Protein AF-A0A969HF63-F1 (afdb_monomer)

Solvent-accessible surface area (backbone atoms only — not comparable to full-atom values): 3421 Å² total; per-residue (Å²): 132,91,73,84,91,66,80,49,75,67,58,26,46,52,29,49,77,69,75,38,92,43,100,56,87,71,84,84,76,86,57,51,100,89,68,38,72,52,70,67,59,52,52,48,56,64,59,76,75,112

Mean predicted aligned error: 8.87 Å

Foldseek 3Di:
DDDDDAQDLVSQVVCVVVVHDHPDDRDDQDDDPVRGDDPVNVVCVVVVVD

pLDDT: mean 81.75, std 13.75, range [48.12, 97.56]

Secondary structure (DSSP, 8-state):
---SSS--HHHHHHHHHTT---SS--------TTTSPPHHHHHHHHHHT-

Radius of gyration: 13.66 Å; Cα contacts (8 Å, |Δi|>4): 24; chains: 1; bounding box: 34×25×21 Å

Sequence (50 aa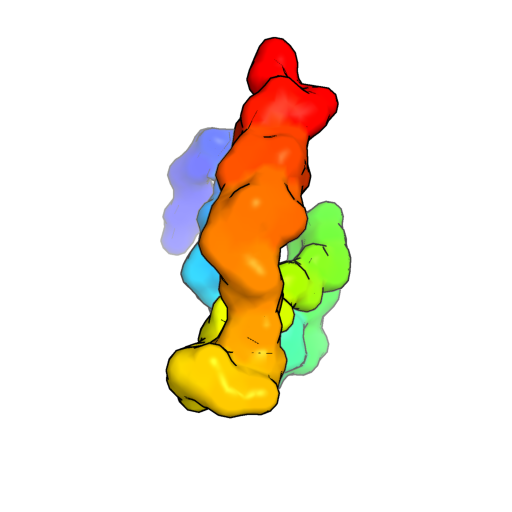):
MATNGKMTSRERVLAAINHQEPDRVPIDLGATPSSGISTIAYYNLKNTWA

Structure (mmCIF, N/CA/C/O backbone):
data_AF-A0A969HF63-F1
#
_entry.id   AF-A0A969HF63-F1
#
loop_
_atom_site.group_PDB
_atom_site.id
_atom_site.type_symbol
_atom_site.label_atom_id
_atom_site.label_alt_id
_atom_site.label_comp_id
_atom_site.label_asym_id
_atom_site.label_entity_id
_atom_site.label_seq_id
_atom_site.pdbx_PDB_ins_code
_atom_site.Cartn_x
_atom_site.Cartn_y
_atom_site.Cartn_z
_atom_site.occupancy
_atom_site.B_iso_or_equiv
_atom_site.auth_seq_id
_atom_site.auth_comp_id
_atom_site.auth_asym_id
_atom_site.auth_atom_id
_atom_site.pdbx_PDB_model_num
ATOM 1 N N . MET A 1 1 ? -20.363 0.078 11.618 1.00 48.75 1 MET A N 1
ATOM 2 C CA . MET A 1 1 ? -20.981 1.407 11.802 1.00 48.75 1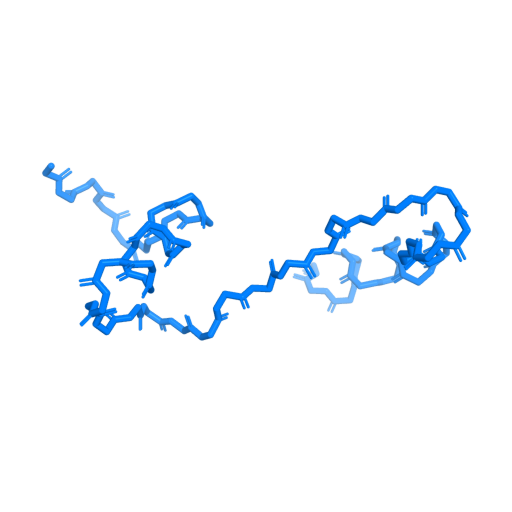 MET A CA 1
ATOM 3 C C . MET A 1 1 ? -19.906 2.451 11.591 1.00 48.75 1 MET A C 1
ATOM 5 O O . MET A 1 1 ? -18.820 2.271 12.123 1.00 48.75 1 MET A O 1
ATOM 9 N N . ALA A 1 2 ? -20.177 3.455 10.758 1.00 48.12 2 ALA A N 1
ATOM 10 C CA . ALA A 1 2 ? -19.203 4.468 10.373 1.00 48.12 2 ALA A CA 1
ATOM 11 C C . ALA A 1 2 ? -18.805 5.326 11.582 1.00 48.12 2 ALA A C 1
ATOM 13 O O . ALA A 1 2 ? -19.639 6.017 12.164 1.00 48.12 2 ALA A O 1
ATOM 14 N N . THR A 1 3 ? -17.529 5.286 11.953 1.00 55.44 3 THR A N 1
ATOM 15 C CA . THR A 1 3 ? -16.936 6.218 12.911 1.00 55.44 3 THR A CA 1
ATOM 16 C C . THR A 1 3 ? -16.304 7.366 12.128 1.00 55.44 3 THR A C 1
ATOM 18 O O . THR A 1 3 ? -15.280 7.174 11.485 1.00 55.44 3 THR A O 1
ATOM 21 N N . ASN A 1 4 ? -16.948 8.534 12.149 1.00 66.81 4 ASN A N 1
ATOM 22 C CA . ASN A 1 4 ? -16.393 9.854 11.826 1.00 66.81 4 ASN A CA 1
ATOM 23 C C . ASN A 1 4 ? -15.329 9.931 10.698 1.00 66.81 4 ASN A C 1
ATOM 25 O O . ASN A 1 4 ? -14.127 9.976 10.943 1.00 66.81 4 ASN A O 1
ATOM 29 N N . GLY A 1 5 ? -15.793 10.098 9.455 1.00 68.88 5 GLY A N 1
ATOM 30 C CA . GLY A 1 5 ? -15.186 11.076 8.540 1.00 68.88 5 GLY A CA 1
ATOM 31 C C . GLY A 1 5 ? -14.394 10.584 7.326 1.00 68.88 5 GLY A C 1
ATOM 32 O O . GLY A 1 5 ? -14.269 11.356 6.379 1.00 68.88 5 GLY A O 1
ATOM 33 N N . LYS A 1 6 ? -13.882 9.351 7.272 1.00 79.44 6 LYS A N 1
ATOM 34 C CA . LYS A 1 6 ? -13.264 8.812 6.040 1.00 79.44 6 LYS A CA 1
ATOM 35 C C . LYS A 1 6 ? -13.072 7.306 6.137 1.00 79.44 6 LYS A C 1
ATOM 37 O O . LYS A 1 6 ? -12.675 6.803 7.182 1.00 79.44 6 LYS A O 1
ATOM 42 N N . MET A 1 7 ? -13.317 6.606 5.033 1.00 92.88 7 MET A N 1
ATOM 43 C CA . MET A 1 7 ? -13.092 5.168 4.928 1.00 92.88 7 MET A CA 1
ATOM 44 C C . MET A 1 7 ? -11.610 4.858 5.193 1.00 92.88 7 MET A C 1
ATOM 46 O O . MET A 1 7 ? -10.707 5.442 4.576 1.00 92.88 7 MET A O 1
ATOM 50 N N . THR A 1 8 ? -11.329 3.938 6.108 1.00 92.06 8 THR A N 1
ATOM 51 C CA . THR A 1 8 ? -9.961 3.449 6.321 1.00 92.06 8 THR A CA 1
ATOM 52 C C . THR A 1 8 ? -9.463 2.706 5.077 1.00 92.06 8 THR A C 1
ATOM 54 O O . THR A 1 8 ? -10.245 2.254 4.239 1.00 92.06 8 THR A O 1
ATOM 57 N N . SER A 1 9 ? -8.144 2.527 4.936 1.00 90.62 9 SER A N 1
ATOM 58 C CA . SER A 1 9 ? -7.587 1.726 3.831 1.00 90.62 9 SER A CA 1
ATOM 59 C C . SER A 1 9 ? -8.146 0.308 3.780 1.00 90.62 9 SER A C 1
ATOM 61 O O . SER A 1 9 ? -8.420 -0.196 2.695 1.00 90.62 9 SER A O 1
ATOM 63 N N . ARG A 1 10 ? -8.380 -0.307 4.942 1.00 91.88 10 ARG A N 1
ATOM 64 C CA . ARG A 1 10 ? -8.958 -1.648 5.024 1.00 91.88 10 ARG A CA 1
ATOM 65 C C . ARG A 1 10 ? -10.415 -1.671 4.572 1.00 91.88 10 ARG A C 1
ATOM 67 O O . ARG A 1 10 ? -10.776 -2.517 3.763 1.00 91.88 10 ARG A O 1
ATOM 74 N N . GLU A 1 11 ? -11.238 -0.750 5.068 1.00 94.88 11 GLU A N 1
ATOM 75 C CA . GLU A 1 11 ? -12.647 -0.652 4.660 1.00 94.88 11 GLU A CA 1
ATOM 76 C C . GLU A 1 11 ? -12.777 -0.400 3.156 1.00 94.88 11 GLU A C 1
ATOM 78 O O . GLU A 1 11 ? -13.628 -1.006 2.516 1.00 94.88 11 GLU A O 1
ATOM 83 N N . ARG A 1 12 ? -11.876 0.404 2.579 1.00 94.50 12 ARG A N 1
ATOM 84 C CA . ARG A 1 12 ? -11.823 0.687 1.139 1.00 94.50 12 ARG A CA 1
ATOM 85 C C . ARG A 1 12 ? -11.576 -0.548 0.295 1.00 94.50 12 ARG A C 1
ATOM 87 O O . ARG A 1 12 ? -12.293 -0.783 -0.673 1.00 94.50 12 ARG A O 1
ATOM 94 N N . VAL A 1 13 ? -10.580 -1.343 0.673 1.00 93.75 13 VAL A N 1
ATOM 95 C CA . VAL A 1 13 ? -10.278 -2.604 -0.016 1.00 93.75 13 VAL A CA 1
ATOM 96 C C . VAL A 1 13 ? -11.458 -3.568 0.102 1.00 93.75 13 VAL A C 1
ATOM 98 O O . VAL A 1 13 ? -11.872 -4.157 -0.893 1.00 93.75 13 VAL A O 1
ATOM 101 N N . LEU A 1 14 ? -12.048 -3.687 1.294 1.00 95.62 14 LEU A N 1
ATOM 102 C CA . LEU A 1 14 ? -13.203 -4.558 1.507 1.00 95.62 14 LEU A CA 1
ATOM 103 C C . LEU A 1 14 ? -14.435 -4.100 0.716 1.00 95.62 14 LEU A C 1
ATOM 105 O O . LEU A 1 14 ? -15.136 -4.948 0.173 1.00 95.62 14 LEU A O 1
ATOM 109 N N . ALA A 1 15 ? -14.701 -2.797 0.612 1.00 96.00 15 ALA A N 1
ATOM 110 C CA . ALA A 1 15 ? -15.799 -2.271 -0.198 1.00 96.00 15 ALA A CA 1
ATOM 111 C C . ALA A 1 15 ? -15.625 -2.641 -1.680 1.00 96.00 15 ALA A C 1
ATOM 113 O O . ALA A 1 15 ? -16.538 -3.219 -2.268 1.00 96.00 15 ALA A O 1
ATOM 114 N N . ALA A 1 16 ? -14.430 -2.419 -2.240 1.00 95.19 16 ALA A N 1
ATOM 115 C CA . ALA A 1 16 ? -14.125 -2.755 -3.631 1.00 95.19 16 ALA A CA 1
ATOM 116 C C . ALA A 1 16 ? -14.270 -4.262 -3.921 1.00 95.19 16 ALA A C 1
ATOM 118 O O . ALA A 1 16 ? -14.908 -4.636 -4.903 1.00 95.19 16 ALA A O 1
ATOM 119 N N . ILE A 1 17 ? -13.750 -5.132 -3.042 1.00 95.81 17 ILE A N 1
ATOM 120 C CA . ILE A 1 17 ? -13.892 -6.598 -3.165 1.00 95.81 17 ILE A CA 1
ATOM 121 C C . ILE A 1 17 ? -15.366 -7.025 -3.126 1.00 95.81 17 ILE A C 1
ATOM 123 O O . ILE A 1 17 ? -15.756 -7.955 -3.823 1.00 95.81 17 ILE A O 1
ATOM 127 N N . ASN A 1 18 ? -16.197 -6.329 -2.350 1.00 97.56 18 ASN A N 1
ATOM 128 C CA . ASN A 1 18 ? -17.639 -6.576 -2.273 1.00 97.56 18 ASN A CA 1
ATOM 129 C C . ASN A 1 18 ? -18.451 -5.834 -3.354 1.00 97.56 18 ASN A C 1
ATOM 131 O O . ASN A 1 18 ? -19.676 -5.740 -3.244 1.00 97.56 18 ASN A O 1
ATOM 135 N N . HIS A 1 19 ? -17.789 -5.286 -4.379 1.00 95.81 19 HIS A N 1
ATOM 136 C CA . HIS A 1 19 ? -18.406 -4.549 -5.487 1.00 95.81 19 HIS A CA 1
ATOM 137 C C . HIS A 1 19 ? -19.258 -3.354 -5.017 1.00 95.81 19 HIS A C 1
ATOM 139 O O . HIS A 1 19 ? -20.270 -3.013 -5.627 1.00 95.81 19 HIS A O 1
ATOM 145 N N . GLN A 1 20 ? -18.856 -2.728 -3.912 1.00 96.88 20 GLN A N 1
ATOM 146 C CA . GLN A 1 20 ? -19.437 -1.491 -3.399 1.00 96.88 20 GLN A CA 1
ATOM 147 C C . GLN A 1 20 ? -18.531 -0.317 -3.767 1.00 96.88 20 GLN A C 1
ATOM 149 O O . GLN A 1 20 ? -17.308 -0.467 -3.772 1.00 96.88 20 GLN A O 1
ATOM 154 N N . GLU A 1 21 ? -19.113 0.849 -4.047 1.00 94.81 21 GLU A N 1
ATOM 155 C CA . GLU A 1 21 ? -18.352 2.050 -4.402 1.00 94.81 21 GLU A CA 1
ATOM 156 C C . GLU A 1 21 ? -17.502 2.531 -3.206 1.00 94.81 21 GLU A C 1
ATOM 158 O O . GLU A 1 21 ? -18.052 2.889 -2.158 1.00 94.81 21 GLU A O 1
ATOM 163 N N . PRO A 1 22 ? -16.159 2.513 -3.311 1.00 95.06 22 PRO A N 1
ATOM 164 C CA . PRO A 1 22 ? -15.288 3.030 -2.266 1.00 95.06 22 PRO A CA 1
ATOM 165 C C . PRO A 1 22 ? -15.176 4.561 -2.339 1.00 95.06 22 PRO A C 1
ATOM 167 O O . PRO A 1 22 ? -15.406 5.171 -3.376 1.00 95.06 22 PRO A O 1
ATOM 170 N N . ASP A 1 23 ? -14.709 5.196 -1.261 1.00 94.25 23 ASP A N 1
ATOM 171 C CA . ASP A 1 23 ? -14.474 6.653 -1.217 1.00 94.25 23 ASP A CA 1
ATOM 172 C C . ASP A 1 23 ? -13.388 7.150 -2.199 1.00 94.25 23 ASP A C 1
ATOM 174 O O . ASP A 1 23 ? -13.282 8.349 -2.456 1.00 94.25 23 ASP A O 1
ATOM 178 N N . ARG A 1 24 ? -1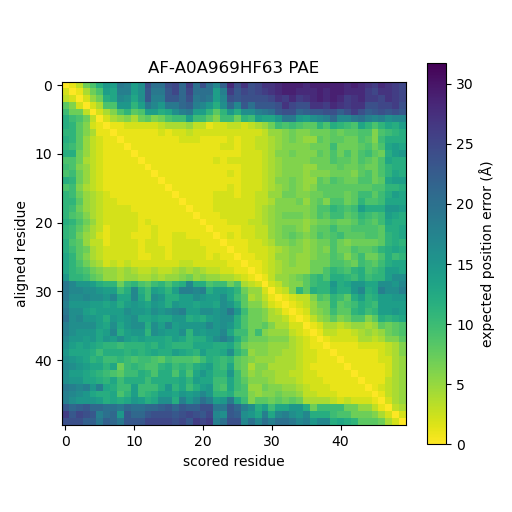2.549 6.239 -2.708 1.00 91.88 24 ARG A N 1
ATOM 179 C CA . ARG A 1 24 ? -11.592 6.415 -3.813 1.00 91.88 24 ARG A CA 1
ATOM 180 C C . ARG A 1 24 ? -11.045 5.054 -4.249 1.00 91.88 24 ARG A C 1
ATOM 182 O O . ARG A 1 24 ? -11.227 4.055 -3.555 1.00 91.88 24 ARG A O 1
ATOM 189 N N . VAL A 1 25 ? -10.286 5.025 -5.343 1.00 93.00 25 VAL A N 1
ATOM 190 C CA . VAL A 1 25 ? -9.601 3.810 -5.812 1.00 93.00 25 VAL A CA 1
ATOM 191 C C . VAL A 1 25 ? -8.635 3.280 -4.730 1.00 93.00 25 VAL A C 1
ATOM 193 O O . VAL A 1 25 ? -7.799 4.048 -4.238 1.00 93.00 25 VAL A O 1
ATOM 196 N N . PRO A 1 26 ? -8.737 2.002 -4.308 1.00 91.56 26 PRO A N 1
ATOM 197 C CA . PRO A 1 26 ? -7.776 1.397 -3.390 1.00 91.56 26 PRO A CA 1
ATOM 198 C C . PRO A 1 26 ? -6.406 1.245 -4.062 1.00 91.56 26 PRO A C 1
ATOM 200 O O . PRO A 1 26 ? -6.315 0.909 -5.238 1.00 91.56 26 PRO A O 1
ATOM 203 N N . ILE A 1 27 ? -5.339 1.479 -3.298 1.00 86.38 27 ILE A N 1
ATOM 204 C CA . ILE A 1 27 ? -3.960 1.281 -3.749 1.00 86.38 27 ILE A CA 1
ATOM 205 C C . ILE A 1 27 ? -3.426 0.042 -3.039 1.00 86.38 27 ILE A C 1
ATOM 207 O O . ILE A 1 27 ? -3.366 0.023 -1.808 1.00 86.38 27 ILE A O 1
ATOM 211 N N . ASP A 1 28 ? -3.043 -0.965 -3.817 1.00 81.38 28 ASP A N 1
ATOM 212 C CA . ASP A 1 28 ? -2.310 -2.132 -3.338 1.00 81.38 28 ASP A CA 1
ATOM 213 C C . ASP A 1 28 ? -0.832 -1.987 -3.716 1.00 81.38 28 ASP A C 1
ATOM 215 O O . ASP A 1 28 ? -0.493 -1.806 -4.884 1.00 81.38 28 ASP A O 1
ATOM 219 N N . LEU A 1 29 ? 0.035 -2.011 -2.705 1.00 75.12 29 LEU A N 1
ATOM 220 C CA . LEU A 1 29 ? 1.495 -1.981 -2.852 1.00 75.12 29 LEU A CA 1
ATOM 221 C C . LEU A 1 29 ? 2.128 -3.258 -2.275 1.00 75.12 29 LEU A C 1
ATOM 223 O O . LEU A 1 29 ? 3.307 -3.257 -1.912 1.00 75.12 29 LEU A O 1
ATOM 227 N N . GLY A 1 30 ? 1.346 -4.331 -2.133 1.00 69.62 30 GLY A N 1
ATOM 228 C CA . GLY A 1 30 ? 1.849 -5.649 -1.778 1.00 69.62 30 GLY A CA 1
ATOM 229 C C . GLY A 1 30 ? 2.554 -6.297 -2.965 1.00 69.62 30 GLY A C 1
ATOM 230 O O . GLY A 1 30 ? 1.979 -6.434 -4.039 1.00 69.62 30 GLY A O 1
ATOM 231 N N . ALA A 1 31 ? 3.805 -6.711 -2.776 1.00 66.06 31 ALA A N 1
ATOM 232 C CA . ALA A 1 31 ? 4.516 -7.520 -3.756 1.00 66.06 31 ALA A CA 1
ATOM 233 C C . ALA A 1 31 ? 5.725 -8.238 -3.132 1.00 66.06 31 ALA A C 1
ATOM 235 O O . ALA A 1 31 ? 6.061 -8.038 -1.963 1.00 66.06 31 ALA A O 1
ATOM 236 N N . THR A 1 32 ? 6.363 -9.122 -3.899 1.00 68.56 32 THR A N 1
ATOM 237 C CA . THR A 1 32 ? 7.582 -9.830 -3.473 1.00 68.56 32 THR A CA 1
ATOM 238 C C . THR A 1 32 ? 8.773 -8.862 -3.414 1.00 68.56 32 THR A C 1
ATOM 240 O O . THR A 1 32 ? 8.726 -7.812 -4.053 1.00 68.56 32 THR A O 1
ATOM 243 N N . PRO A 1 33 ? 9.901 -9.204 -2.760 1.00 67.69 33 PRO A N 1
ATOM 244 C CA . PRO A 1 33 ? 11.116 -8.379 -2.817 1.00 67.69 33 PRO A CA 1
ATOM 245 C C . PRO A 1 33 ? 11.596 -8.052 -4.245 1.00 67.69 33 PRO A C 1
ATOM 247 O O . PRO A 1 33 ? 12.332 -7.092 -4.439 1.00 67.69 33 PRO A O 1
ATOM 250 N N . SER A 1 34 ? 11.177 -8.844 -5.240 1.00 71.75 34 SER A N 1
ATOM 251 C CA . SER A 1 34 ? 11.496 -8.676 -6.660 1.00 71.75 34 SER A CA 1
ATOM 252 C C . SER A 1 34 ? 10.424 -7.956 -7.494 1.00 71.75 34 SER A C 1
ATOM 254 O O . SER A 1 34 ? 10.711 -7.589 -8.628 1.00 71.75 34 SER A O 1
ATOM 256 N N . SER A 1 35 ? 9.209 -7.754 -6.972 1.00 72.06 35 SER A N 1
ATOM 257 C CA . SER A 1 35 ? 8.104 -7.056 -7.664 1.00 72.06 35 SER A CA 1
ATOM 258 C C . SER A 1 35 ? 7.533 -5.877 -6.863 1.00 72.06 35 SER A C 1
ATOM 260 O O . SER A 1 35 ? 6.584 -5.229 -7.297 1.00 72.06 35 SER A O 1
ATOM 262 N N . GLY A 1 36 ? 8.092 -5.626 -5.674 1.00 74.94 36 GLY A N 1
ATOM 263 C CA . GLY A 1 36 ? 7.664 -4.606 -4.726 1.00 74.94 36 GLY A CA 1
ATOM 264 C C . GLY A 1 36 ? 7.928 -3.188 -5.202 1.00 74.94 36 GLY A C 1
ATOM 265 O O . GLY A 1 36 ? 8.751 -2.939 -6.084 1.00 74.94 36 GLY A O 1
ATOM 266 N N . ILE A 1 37 ? 7.264 -2.228 -4.561 1.00 79.94 37 ILE A N 1
ATOM 267 C CA . ILE A 1 37 ? 7.655 -0.827 -4.689 1.00 79.94 37 ILE A CA 1
ATOM 268 C C . ILE A 1 37 ? 9.074 -0.651 -4.132 1.00 79.94 37 ILE A C 1
ATOM 270 O O . ILE A 1 37 ? 9.393 -1.125 -3.041 1.00 79.94 37 ILE A O 1
ATOM 274 N N . SER A 1 38 ? 9.933 0.045 -4.880 1.00 83.50 38 SER A N 1
ATOM 275 C CA . SER A 1 38 ? 11.255 0.436 -4.383 1.00 83.50 38 SER A CA 1
ATOM 276 C C . SER A 1 38 ? 11.112 1.159 -3.046 1.00 83.50 38 SER A C 1
ATOM 278 O O . SER A 1 38 ? 10.295 2.074 -2.916 1.00 83.50 38 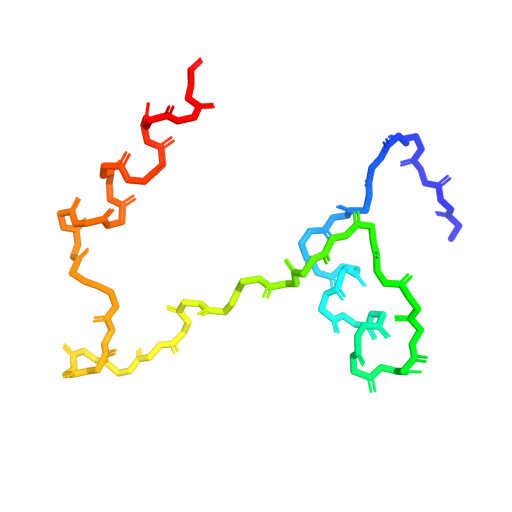SER A O 1
ATOM 280 N N . THR A 1 39 ? 11.945 0.797 -2.069 1.00 81.44 39 THR A N 1
ATOM 281 C CA . THR A 1 39 ? 11.946 1.417 -0.739 1.00 81.44 39 THR A CA 1
ATOM 282 C C . THR A 1 39 ? 12.019 2.944 -0.836 1.00 81.44 39 THR A C 1
ATOM 284 O O . THR A 1 39 ? 11.280 3.644 -0.149 1.00 81.44 39 THR A O 1
ATOM 287 N N . ILE A 1 40 ? 12.842 3.471 -1.750 1.00 86.50 40 ILE A N 1
ATOM 288 C CA . ILE A 1 40 ? 12.995 4.916 -1.985 1.00 86.50 40 ILE A CA 1
ATOM 289 C C . ILE A 1 40 ? 11.697 5.524 -2.535 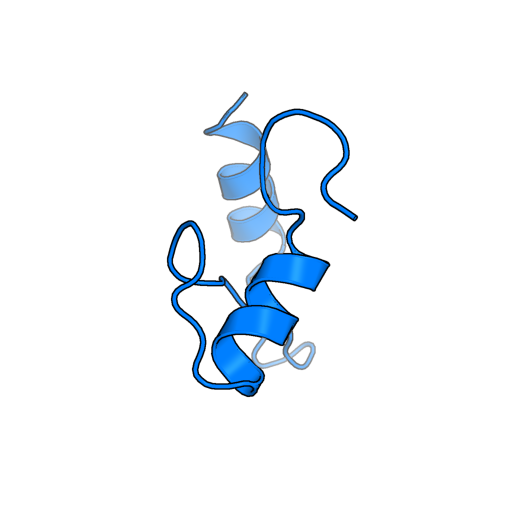1.00 86.50 40 ILE A C 1
ATOM 291 O O . ILE A 1 40 ? 11.248 6.563 -2.056 1.00 86.50 40 ILE A O 1
ATOM 295 N N . ALA A 1 41 ? 11.067 4.866 -3.511 1.00 83.81 41 ALA A N 1
ATOM 296 C CA . ALA A 1 41 ? 9.813 5.339 -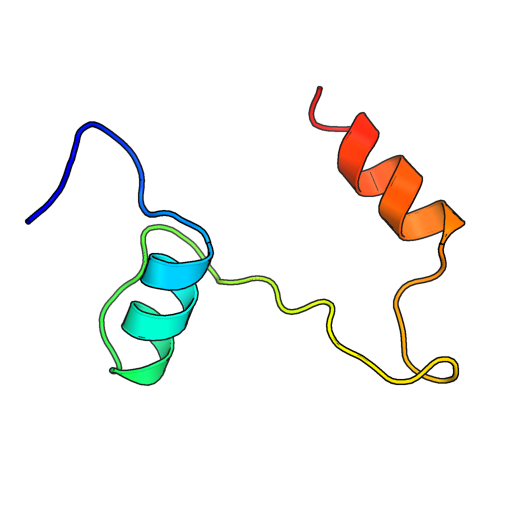4.095 1.00 83.81 41 ALA A CA 1
ATOM 297 C C . ALA A 1 41 ? 8.677 5.373 -3.058 1.00 83.81 41 ALA A C 1
ATOM 299 O O . ALA A 1 41 ? 7.920 6.342 -3.013 1.00 83.81 41 ALA A O 1
ATOM 300 N N . TYR A 1 42 ? 8.598 4.368 -2.180 1.00 83.62 42 TYR A N 1
ATOM 301 C CA . TYR A 1 42 ? 7.634 4.343 -1.077 1.00 83.62 42 TYR A CA 1
ATOM 302 C C . TYR A 1 42 ? 7.865 5.476 -0.068 1.00 83.62 42 TYR A C 1
ATOM 304 O O . TYR A 1 42 ? 6.910 6.153 0.320 1.00 83.62 42 TYR A O 1
ATOM 312 N N . TYR A 1 43 ? 9.120 5.723 0.328 1.00 87.06 43 TYR A N 1
ATOM 313 C CA . TYR A 1 43 ? 9.461 6.837 1.219 1.00 87.06 43 TYR A CA 1
ATOM 314 C C . TYR A 1 43 ? 9.066 8.188 0.626 1.00 87.06 43 TYR A C 1
ATOM 316 O O . TYR A 1 43 ? 8.448 8.998 1.317 1.00 87.06 43 TYR A O 1
ATOM 324 N N . ASN A 1 44 ? 9.375 8.411 -0.651 1.00 87.12 44 ASN A N 1
ATOM 325 C CA . ASN A 1 44 ? 9.004 9.645 -1.334 1.00 87.12 44 ASN A CA 1
ATOM 326 C C . ASN A 1 44 ? 7.488 9.810 -1.356 1.00 87.12 44 ASN A C 1
ATOM 328 O O . ASN A 1 44 ? 7.002 10.833 -0.890 1.00 87.12 44 ASN A O 1
ATOM 332 N N . LEU A 1 45 ? 6.747 8.779 -1.783 1.00 83.94 45 LEU A N 1
ATOM 333 C CA . LEU A 1 45 ? 5.286 8.808 -1.786 1.00 83.94 45 LEU A CA 1
ATOM 334 C C . LEU A 1 45 ? 4.741 9.182 -0.407 1.00 83.94 45 LEU A C 1
ATOM 336 O O . LEU A 1 45 ? 3.942 10.100 -0.309 1.00 83.94 45 LEU A O 1
ATOM 340 N N . LYS A 1 46 ? 5.196 8.534 0.669 1.00 82.69 46 LYS A N 1
ATOM 341 C CA . LYS A 1 46 ? 4.729 8.842 2.027 1.00 82.69 46 LYS A CA 1
ATOM 342 C C . LYS A 1 46 ? 4.975 10.306 2.426 1.00 82.69 46 LYS A C 1
ATOM 344 O O . LYS A 1 46 ? 4.136 10.884 3.110 1.00 82.69 46 LYS A O 1
ATOM 349 N N . ASN A 1 47 ? 6.097 10.887 2.007 1.00 85.38 47 ASN A N 1
ATOM 350 C CA . ASN A 1 47 ? 6.516 12.231 2.408 1.00 85.38 47 ASN A CA 1
ATOM 351 C C . ASN A 1 47 ? 5.985 13.345 1.490 1.00 85.38 47 ASN A C 1
ATOM 353 O O . ASN A 1 47 ? 5.918 14.487 1.922 1.00 85.38 47 ASN A O 1
ATOM 357 N N . THR A 1 48 ? 5.606 13.047 0.242 1.00 71.75 48 THR A N 1
ATOM 358 C CA . THR A 1 48 ? 5.020 14.036 -0.688 1.00 71.75 48 THR A CA 1
ATOM 359 C C . THR A 1 48 ? 3.599 14.455 -0.285 1.00 71.75 48 THR A C 1
ATOM 361 O O . THR A 1 48 ? 3.110 15.473 -0.759 1.00 71.75 48 THR A O 1
ATOM 364 N N . TRP A 1 49 ? 2.935 13.695 0.592 1.00 57.44 49 TRP A N 1
ATOM 365 C CA . TRP A 1 49 ? 1.579 13.989 1.082 1.00 57.44 49 TRP A CA 1
ATOM 366 C C . TRP A 1 49 ? 1.534 14.445 2.554 1.00 57.44 49 TRP A C 1
ATOM 368 O O .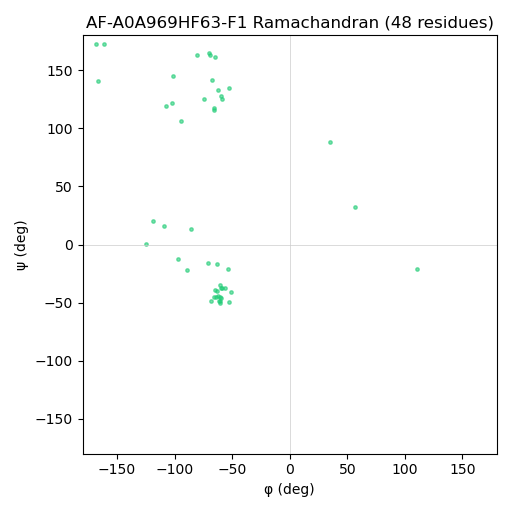 TRP A 1 49 ? 0.460 14.390 3.157 1.00 57.44 49 TRP A O 1
ATOM 378 N N . 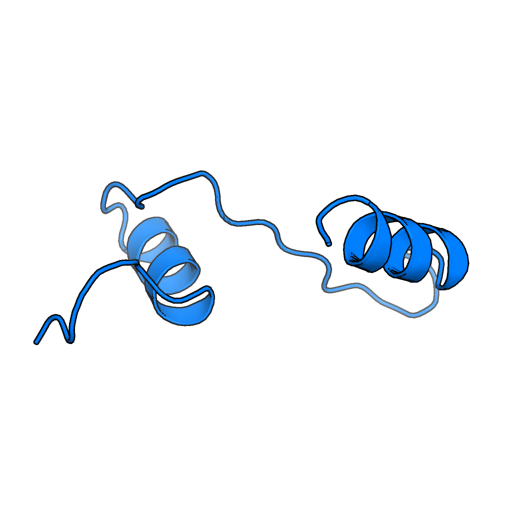ALA A 1 50 ? 2.674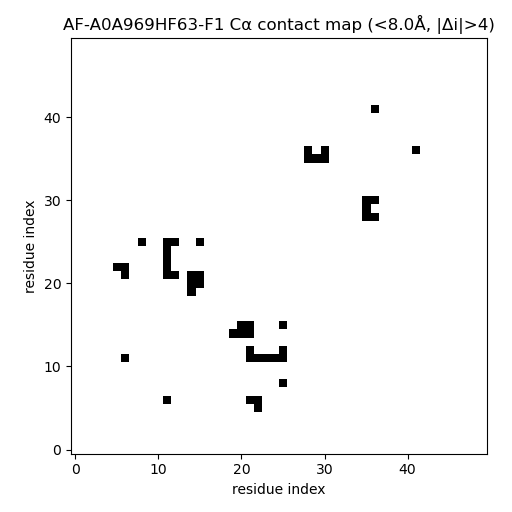 14.846 3.131 1.00 48.56 50 ALA A N 1
ATOM 379 C CA . ALA A 1 50 ? 2.746 15.559 4.412 1.00 48.56 50 ALA A CA 1
ATOM 380 C C . ALA A 1 50 ? 2.695 17.074 4.171 1.00 48.56 50 ALA A C 1
ATOM 382 O O . ALA A 1 50 ? 2.003 17.757 4.957 1.00 48.56 50 ALA A O 1
#